Protein AF-A0A1B6KYY6-F1 (afdb_monomer_lite)

pLDDT: mean 71.17, std 21.03, range [30.19, 96.62]

Organism: NCBI:txid36148

Foldseek 3Di:
DDDCDDVVVVVVVVVVVVVVVVVVVVVVLLVLQCVQPFACVCNDPDDPHDDDDSVLSVQLSVLQVVQVVVCVVVVHDDDPVRSLCSNCVPPDPVVSVRRVVRVVVVCPVVDPPPDDPPDDDDDDDDDDDDDDDDPPDDPPVVVVVVD

Radius of gyration: 27.26 Å; chains: 1; bounding box: 55×82×69 Å

Sequence (147 aa):
AGGSRK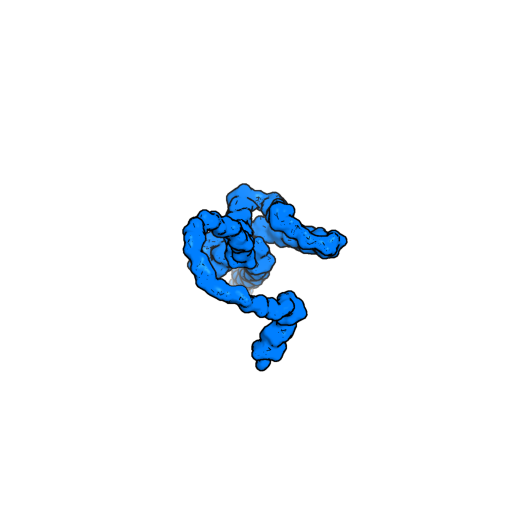PETRRWKANSRERTRMHCLNAALDRLRLLMPVDPCLYQSGSMHQKLSKIETLRMAINYISALQRSLSYNTALDLMTFWKLLTRGLSQHTAQLVAASLRLYAFNKWPPISTPTTVLPLTPQESVVDPPDRRQTWVSRWRQSL

Structure (mmCIF, N/CA/C/O backbone):
data_AF-A0A1B6KYY6-F1
#
_entry.id   AF-A0A1B6KYY6-F1
#
loop_
_atom_site.group_PDB
_atom_site.id
_atom_site.type_symbol
_atom_site.label_atom_id
_atom_site.label_alt_id
_atom_site.label_comp_id
_atom_site.label_asym_id
_atom_site.label_entity_id
_atom_site.label_seq_id
_atom_site.pdbx_PDB_ins_code
_atom_site.Cartn_x
_atom_site.Cartn_y
_atom_site.Cartn_z
_atom_site.occupancy
_atom_site.B_iso_or_equiv
_atom_site.auth_seq_id
_atom_site.auth_comp_id
_atom_site.auth_asym_id
_atom_site.auth_atom_id
_atom_site.pdbx_PDB_model_num
ATOM 1 N N . ALA A 1 1 ? 25.239 -33.658 -43.627 1.00 40.66 1 ALA A N 1
ATOM 2 C CA . ALA A 1 1 ? 25.982 -32.608 -42.896 1.00 40.66 1 ALA A CA 1
ATOM 3 C C . ALA A 1 1 ? 25.245 -32.297 -41.595 1.00 40.66 1 ALA A C 1
ATOM 5 O O . ALA A 1 1 ? 24.056 -32.003 -41.640 1.00 40.66 1 ALA A O 1
ATOM 6 N N . GLY A 1 2 ? 25.911 -32.484 -40.453 1.00 45.84 2 GLY A N 1
ATOM 7 C CA . GLY A 1 2 ? 25.307 -32.526 -39.118 1.00 45.84 2 GLY A CA 1
ATOM 8 C C . GLY A 1 2 ? 24.666 -31.213 -38.664 1.00 45.84 2 GLY A C 1
ATOM 9 O O . GLY A 1 2 ? 25.236 -30.130 -38.800 1.00 45.84 2 GLY A O 1
ATOM 10 N N . GLY A 1 3 ? 23.465 -31.334 -38.099 1.00 57.28 3 GLY A N 1
ATOM 11 C CA . GLY A 1 3 ? 22.752 -30.256 -37.429 1.00 57.28 3 GLY A CA 1
ATOM 12 C C . GLY A 1 3 ? 23.407 -29.917 -36.094 1.00 57.28 3 GLY A C 1
ATOM 13 O O . GLY A 1 3 ? 23.485 -30.744 -35.194 1.00 57.28 3 GLY A O 1
ATOM 14 N N . SER A 1 4 ? 23.881 -28.685 -35.948 1.00 59.06 4 SER A N 1
ATOM 15 C CA . SER A 1 4 ? 24.369 -28.141 -34.675 1.00 59.06 4 SER A CA 1
ATOM 16 C C . SER A 1 4 ? 24.182 -26.625 -34.667 1.00 59.06 4 SER A C 1
ATOM 18 O O . SER A 1 4 ? 25.123 -25.840 -34.688 1.00 59.06 4 SER A O 1
ATOM 20 N N . ARG A 1 5 ? 22.919 -26.186 -34.702 1.00 56.81 5 ARG A N 1
ATOM 21 C CA . ARG A 1 5 ? 22.523 -24.791 -34.473 1.00 56.81 5 ARG A CA 1
ATOM 22 C C . ARG A 1 5 ? 21.200 -24.768 -33.702 1.00 56.81 5 ARG A C 1
ATOM 24 O O . ARG A 1 5 ? 20.208 -25.247 -34.223 1.00 56.81 5 ARG A O 1
ATOM 31 N N . LYS A 1 6 ? 21.037 -24.217 -32.499 1.00 58.69 6 LYS A N 1
ATOM 32 C CA . LYS A 1 6 ? 21.932 -23.672 -31.466 1.00 58.69 6 LYS A CA 1
ATOM 33 C C . LYS A 1 6 ? 21.105 -23.732 -30.162 1.00 58.69 6 LYS A C 1
ATOM 35 O O . LYS A 1 6 ? 20.198 -22.904 -30.027 1.00 58.69 6 LYS A O 1
ATOM 40 N N . PRO A 1 7 ? 21.336 -24.663 -29.217 1.00 61.03 7 PRO A N 1
ATOM 41 C CA . PRO A 1 7 ? 20.647 -24.690 -27.912 1.00 61.03 7 PRO A CA 1
ATOM 42 C C . PRO A 1 7 ? 20.644 -23.320 -27.208 1.00 61.03 7 PRO A C 1
ATOM 44 O O . PRO A 1 7 ? 19.681 -22.927 -26.549 1.00 61.03 7 PRO A O 1
ATOM 47 N N . GLU A 1 8 ? 21.693 -22.544 -27.457 1.00 67.06 8 GLU A N 1
ATOM 48 C CA . GLU A 1 8 ? 21.910 -21.170 -27.017 1.00 67.06 8 GLU A CA 1
ATOM 49 C C . GLU A 1 8 ? 20.833 -20.170 -27.475 1.00 67.06 8 GLU A C 1
ATOM 51 O O . GLU A 1 8 ? 20.404 -19.327 -26.692 1.00 67.06 8 GLU A O 1
ATOM 56 N N . THR A 1 9 ? 20.283 -20.313 -28.688 1.00 75.81 9 THR A N 1
ATOM 57 C CA . THR A 1 9 ? 19.202 -19.429 -29.178 1.00 75.81 9 THR A CA 1
ATOM 58 C C . THR A 1 9 ? 17.870 -19.676 -28.468 1.00 75.81 9 THR A C 1
ATOM 60 O O . THR A 1 9 ? 17.110 -18.738 -28.223 1.00 75.81 9 THR A O 1
ATOM 63 N N . ARG A 1 10 ? 17.587 -20.930 -28.086 1.00 86.19 10 ARG A N 1
ATOM 64 C CA . ARG A 1 10 ? 16.403 -21.280 -27.283 1.00 86.19 10 ARG A CA 1
ATOM 65 C C . ARG A 1 10 ? 16.545 -20.770 -25.850 1.00 86.19 10 ARG A C 1
ATOM 67 O O . ARG A 1 10 ? 15.593 -20.186 -25.332 1.00 86.19 10 ARG A O 1
ATOM 74 N N . ARG A 1 11 ? 17.735 -20.923 -25.252 1.00 88.44 11 ARG A N 1
ATOM 75 C CA . ARG A 1 11 ? 18.073 -20.379 -23.924 1.00 88.44 11 ARG A CA 1
ATOM 76 C C . ARG A 1 11 ? 17.959 -18.853 -23.891 1.00 88.44 11 ARG A C 1
ATOM 78 O O . ARG A 1 11 ? 17.295 -18.318 -23.012 1.00 88.44 11 ARG A O 1
ATOM 85 N N . TRP A 1 12 ? 18.500 -18.149 -24.886 1.00 92.81 12 TRP A N 1
ATOM 86 C CA . TRP A 1 12 ? 18.405 -16.687 -24.971 1.00 92.81 12 TRP A CA 1
ATOM 87 C C . TRP A 1 12 ? 16.953 -16.192 -25.064 1.00 92.81 12 TRP A C 1
ATOM 89 O O . TRP A 1 12 ? 16.551 -15.315 -24.296 1.00 92.81 12 TRP A O 1
ATOM 99 N N . LYS A 1 13 ? 16.128 -16.802 -25.932 1.00 91.81 13 LYS A N 1
ATOM 100 C CA . LYS A 1 13 ? 14.693 -16.476 -26.029 1.00 91.81 13 LYS A CA 1
ATOM 101 C C . LYS A 1 13 ? 13.955 -16.749 -24.713 1.00 91.81 13 LYS A C 1
ATOM 103 O O . LYS A 1 13 ? 13.102 -15.956 -24.324 1.00 91.81 13 LYS A O 1
ATOM 108 N N . ALA A 1 14 ? 14.279 -17.843 -24.019 1.00 91.88 14 ALA A N 1
ATOM 109 C CA . ALA A 1 14 ? 13.703 -18.153 -22.711 1.00 91.88 14 ALA A CA 1
ATOM 110 C C . ALA A 1 14 ? 14.080 -17.110 -21.648 1.00 91.88 14 ALA A C 1
ATOM 112 O O . ALA A 1 14 ? 13.194 -16.594 -20.973 1.00 91.88 14 ALA A O 1
ATOM 113 N N . ASN A 1 15 ? 15.353 -16.717 -21.576 1.00 95.12 15 ASN A N 1
ATOM 114 C CA . ASN A 1 15 ? 15.824 -15.689 -20.646 1.00 95.12 15 ASN A CA 1
ATOM 115 C C . ASN A 1 15 ? 15.181 -14.326 -20.926 1.00 95.12 15 ASN A C 1
ATOM 117 O O . ASN A 1 15 ? 14.841 -13.599 -19.997 1.00 95.12 15 ASN A O 1
ATOM 121 N N . SER A 1 16 ? 14.987 -13.979 -22.203 1.00 94.38 16 SER A N 1
ATOM 122 C CA . SER A 1 16 ? 14.277 -12.754 -22.577 1.00 94.38 16 SER A CA 1
ATOM 123 C C . SER A 1 16 ? 12.836 -12.760 -22.069 1.00 94.38 16 SER A C 1
ATOM 125 O O . SER A 1 16 ? 12.398 -11.774 -21.485 1.00 94.38 16 SER A O 1
ATOM 127 N N . ARG A 1 17 ? 12.112 -13.873 -22.242 1.00 94.44 17 ARG A N 1
ATOM 128 C CA . ARG A 1 17 ? 10.742 -14.016 -21.729 1.00 94.44 17 ARG A CA 1
ATOM 129 C C . ARG A 1 17 ? 10.686 -13.920 -20.208 1.00 94.44 17 ARG A C 1
ATOM 131 O O . ARG A 1 17 ? 9.807 -13.242 -19.687 1.00 94.44 17 ARG A O 1
ATOM 138 N N . GLU A 1 18 ? 11.628 -14.547 -19.504 1.00 96.00 18 GLU A N 1
ATOM 139 C CA . GLU A 1 18 ? 11.669 -14.477 -18.040 1.00 96.00 18 GLU A CA 1
ATOM 140 C C . GLU A 1 18 ? 11.953 -13.057 -17.546 1.00 96.00 18 GLU A C 1
ATOM 142 O O . GLU A 1 18 ? 11.311 -12.594 -16.605 1.00 96.00 18 GLU A O 1
ATOM 147 N N . ARG A 1 19 ? 12.838 -12.315 -18.228 1.00 96.62 19 ARG A N 1
ATOM 148 C CA . ARG A 1 19 ? 13.038 -10.887 -17.947 1.00 96.62 19 ARG A CA 1
ATOM 149 C C . ARG A 1 19 ? 11.740 -10.105 -18.103 1.00 96.62 19 ARG A C 1
ATOM 151 O O . ARG A 1 19 ? 11.365 -9.388 -17.181 1.00 96.62 19 ARG A O 1
ATOM 158 N N . THR A 1 20 ? 11.020 -10.276 -19.212 1.00 95.56 20 THR A N 1
ATOM 159 C CA . THR A 1 20 ? 9.717 -9.621 -19.412 1.00 95.56 20 THR A CA 1
ATOM 160 C C . THR A 1 20 ? 8.728 -9.986 -18.305 1.00 95.56 20 THR A C 1
ATOM 162 O O . THR A 1 20 ? 8.114 -9.092 -17.726 1.00 95.56 20 THR A O 1
ATOM 165 N N . ARG A 1 21 ? 8.630 -11.270 -17.934 1.00 95.44 21 ARG A N 1
ATOM 166 C CA . ARG A 1 21 ? 7.779 -11.731 -16.826 1.00 95.44 21 ARG A CA 1
ATOM 167 C C . ARG A 1 21 ? 8.130 -11.026 -15.513 1.00 95.44 21 ARG A C 1
ATOM 169 O O . ARG A 1 21 ? 7.243 -10.519 -14.827 1.00 95.44 21 ARG A O 1
ATOM 176 N N . MET A 1 22 ? 9.421 -10.936 -15.196 1.00 96.12 22 MET A N 1
ATOM 177 C CA . MET A 1 22 ? 9.920 -10.246 -14.005 1.00 96.12 22 MET A CA 1
ATOM 178 C C . MET A 1 22 ? 9.657 -8.737 -14.037 1.00 96.12 22 MET A C 1
ATOM 180 O O . MET A 1 22 ? 9.316 -8.162 -13.002 1.00 96.12 22 MET A O 1
ATOM 184 N N . HIS A 1 23 ? 9.772 -8.088 -15.199 1.00 94.75 23 HIS A N 1
ATOM 185 C CA . HIS A 1 23 ? 9.427 -6.674 -15.355 1.00 94.75 23 HIS A CA 1
ATOM 186 C C . HIS A 1 23 ? 7.937 -6.427 -15.104 1.00 94.75 23 HIS A C 1
ATOM 188 O O . HIS A 1 23 ? 7.605 -5.512 -14.353 1.00 94.75 23 HIS A O 1
ATOM 194 N N . CYS A 1 24 ? 7.047 -7.271 -15.635 1.00 94.88 24 CYS A N 1
ATOM 195 C CA . CYS A 1 24 ? 5.610 -7.183 -15.364 1.00 94.88 24 CYS A CA 1
ATOM 196 C C . CYS A 1 24 ? 5.297 -7.346 -13.868 1.00 94.88 24 CYS A C 1
ATOM 198 O O . CYS A 1 24 ? 4.527 -6.563 -13.312 1.00 94.88 24 CYS A O 1
ATOM 200 N N . LEU A 1 25 ? 5.933 -8.313 -13.198 1.00 95.06 25 LEU A N 1
ATOM 201 C CA . LEU A 1 25 ? 5.761 -8.531 -11.759 1.00 95.06 25 LEU A CA 1
ATOM 202 C C . LEU A 1 25 ? 6.226 -7.323 -10.934 1.00 95.06 25 LEU A C 1
ATOM 204 O O . LEU A 1 25 ? 5.521 -6.872 -10.032 1.00 95.06 25 LEU A O 1
ATOM 208 N N . ASN A 1 26 ? 7.408 -6.786 -11.237 1.00 93.88 26 ASN A N 1
ATOM 209 C CA . ASN A 1 26 ? 7.933 -5.622 -10.528 1.00 93.88 26 ASN A CA 1
ATOM 210 C C . ASN A 1 26 ? 7.063 -4.378 -10.775 1.00 93.88 26 ASN A C 1
ATOM 212 O O . ASN A 1 26 ? 6.817 -3.630 -9.834 1.00 93.88 26 ASN A O 1
ATOM 216 N N . ALA A 1 27 ? 6.539 -4.197 -11.992 1.00 90.62 27 ALA A N 1
ATOM 217 C CA . ALA A 1 27 ? 5.610 -3.114 -12.305 1.00 90.62 27 ALA A CA 1
ATOM 218 C C . ALA A 1 27 ? 4.293 -3.236 -11.519 1.00 90.62 27 ALA A C 1
ATOM 220 O O . ALA A 1 27 ? 3.782 -2.238 -11.016 1.00 90.62 27 ALA A O 1
ATOM 221 N N . ALA A 1 28 ? 3.757 -4.449 -11.358 1.00 93.94 28 ALA A N 1
ATOM 222 C CA . ALA A 1 28 ? 2.586 -4.685 -10.513 1.00 93.94 28 ALA A CA 1
ATOM 223 C C . ALA A 1 28 ? 2.869 -4.358 -9.036 1.00 93.94 28 ALA A C 1
ATOM 225 O O . ALA A 1 28 ? 2.042 -3.737 -8.372 1.00 93.94 28 ALA A O 1
ATOM 226 N N . LEU A 1 29 ? 4.055 -4.713 -8.534 1.00 91.81 29 LEU A N 1
ATOM 227 C CA . LEU A 1 29 ? 4.470 -4.367 -7.175 1.00 91.81 29 LEU A CA 1
ATOM 228 C C . LEU A 1 29 ? 4.637 -2.851 -6.988 1.00 91.81 29 LEU A C 1
ATOM 230 O O . LEU A 1 29 ? 4.241 -2.318 -5.958 1.00 91.81 29 LEU A O 1
ATOM 234 N N . ASP A 1 30 ? 5.193 -2.147 -7.975 1.00 89.12 30 ASP A N 1
ATOM 235 C CA . ASP A 1 30 ? 5.280 -0.684 -7.944 1.00 89.12 30 ASP A CA 1
ATOM 236 C C . ASP A 1 30 ? 3.885 -0.041 -7.941 1.00 89.12 30 ASP A C 1
ATOM 238 O O . ASP A 1 30 ? 3.649 0.876 -7.160 1.00 89.12 30 ASP A O 1
ATOM 242 N N . ARG A 1 31 ? 2.924 -0.571 -8.711 1.00 90.12 31 ARG A N 1
ATOM 243 C CA . ARG A 1 31 ? 1.518 -0.133 -8.632 1.00 90.12 31 ARG A CA 1
ATOM 244 C C . ARG A 1 31 ? 0.915 -0.374 -7.249 1.00 90.12 31 ARG A C 1
ATOM 246 O O . ARG A 1 31 ? 0.198 0.486 -6.755 1.00 90.12 31 ARG A O 1
ATOM 253 N N . LEU A 1 32 ? 1.230 -1.500 -6.604 1.00 91.62 32 LEU A N 1
ATOM 254 C CA . LEU A 1 32 ? 0.778 -1.772 -5.238 1.00 91.62 32 LEU A CA 1
ATOM 255 C C . LEU A 1 32 ? 1.328 -0.743 -4.238 1.00 91.62 32 LEU A C 1
ATOM 257 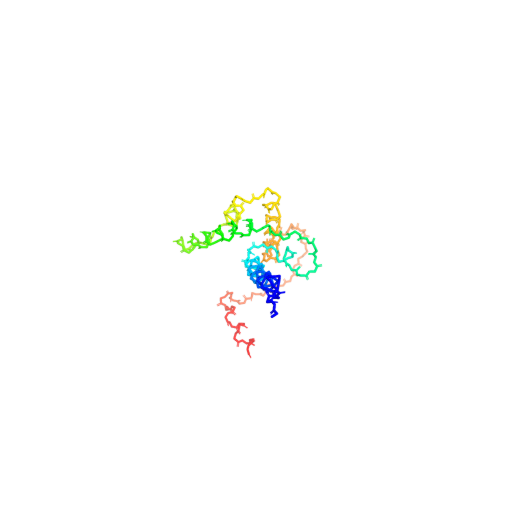O O . LEU A 1 32 ? 0.594 -0.324 -3.349 1.00 91.62 32 LEU A O 1
ATOM 261 N N . ARG A 1 33 ? 2.579 -0.289 -4.399 1.00 8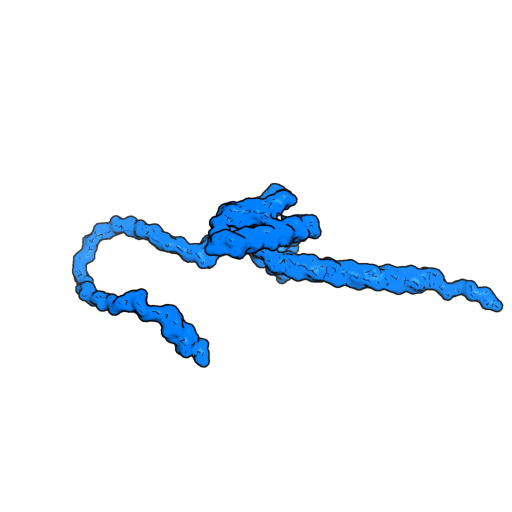9.62 33 ARG A N 1
ATOM 262 C CA . ARG A 1 33 ? 3.165 0.759 -3.541 1.00 89.62 33 ARG A CA 1
ATOM 263 C C . ARG A 1 33 ? 2.399 2.078 -3.613 1.00 89.62 33 ARG A C 1
ATOM 265 O O . ARG A 1 33 ? 2.280 2.744 -2.595 1.00 89.62 33 ARG A O 1
ATOM 272 N N . LEU A 1 34 ? 1.837 2.420 -4.774 1.00 84.81 34 LEU A N 1
ATOM 273 C CA . LEU A 1 34 ? 1.030 3.636 -4.945 1.00 84.81 34 LEU A CA 1
ATOM 274 C C . LEU A 1 34 ? -0.304 3.592 -4.184 1.00 84.81 34 LEU A C 1
ATOM 276 O O . LEU A 1 34 ? -0.874 4.638 -3.904 1.00 84.81 34 LEU A O 1
ATOM 280 N N . LEU A 1 35 ? -0.807 2.398 -3.857 1.00 87.62 35 LEU A N 1
ATOM 281 C CA . LEU A 1 35 ? -2.051 2.219 -3.098 1.00 87.62 35 LEU A CA 1
ATOM 282 C C . LEU A 1 35 ? -1.832 2.249 -1.582 1.00 87.62 35 LEU A C 1
ATOM 284 O O . LEU A 1 35 ? -2.788 2.153 -0.814 1.00 87.62 35 LEU A O 1
ATOM 288 N N . MET A 1 36 ? -0.579 2.307 -1.137 1.00 86.38 36 MET A N 1
ATOM 289 C CA . MET A 1 36 ? -0.262 2.282 0.278 1.00 86.38 36 MET A CA 1
ATOM 290 C C . MET A 1 36 ? -0.537 3.650 0.929 1.00 86.38 36 MET A C 1
ATOM 292 O O . MET A 1 36 ? -0.169 4.674 0.355 1.00 86.38 36 MET A O 1
ATOM 296 N N . PRO A 1 37 ? -1.130 3.694 2.139 1.00 73.44 37 PRO A N 1
ATOM 297 C CA . PRO A 1 37 ? -1.502 4.934 2.832 1.00 73.44 37 PRO A CA 1
ATOM 298 C C . PRO A 1 37 ? -0.293 5.590 3.524 1.00 73.44 37 PRO A C 1
ATOM 300 O O . PRO A 1 37 ? -0.197 5.655 4.747 1.00 73.44 37 PRO A O 1
ATOM 303 N N . VAL A 1 38 ? 0.666 6.028 2.722 1.00 74.06 38 VAL A N 1
ATOM 304 C CA . VAL A 1 38 ? 1.967 6.596 3.101 1.00 74.06 38 VAL A CA 1
ATOM 305 C C . VAL A 1 38 ? 2.254 7.767 2.171 1.00 74.06 38 VAL A C 1
ATOM 307 O O . VAL A 1 38 ? 1.715 7.801 1.066 1.00 74.06 38 VAL A O 1
ATOM 310 N N . ASP A 1 39 ? 3.062 8.735 2.611 1.00 68.69 39 ASP A N 1
ATOM 311 C CA . ASP A 1 39 ? 3.297 9.952 1.820 1.00 68.69 39 ASP A CA 1
ATOM 312 C C . ASP A 1 39 ? 3.759 9.594 0.390 1.00 68.69 39 ASP A C 1
ATOM 314 O O . ASP A 1 39 ? 4.740 8.851 0.232 1.00 68.69 39 ASP A O 1
ATOM 318 N N . PRO A 1 40 ? 3.055 10.093 -0.648 1.00 59.41 40 PRO A N 1
ATOM 319 C CA . PRO A 1 40 ? 3.397 9.862 -2.045 1.00 59.41 40 PRO A CA 1
ATOM 320 C C . PRO A 1 40 ? 4.854 10.190 -2.373 1.00 59.41 40 PRO A C 1
ATOM 322 O O . PRO A 1 40 ? 5.433 9.526 -3.228 1.00 59.41 40 PRO A O 1
ATOM 325 N N . CYS A 1 41 ? 5.485 11.131 -1.660 1.00 58.19 41 CYS A N 1
ATOM 326 C CA . CYS A 1 41 ? 6.888 11.511 -1.841 1.00 58.19 41 CYS A CA 1
ATOM 327 C C . CYS A 1 41 ? 7.872 10.344 -1.645 1.00 58.19 41 CYS A C 1
ATOM 329 O O . CYS A 1 41 ? 8.973 10.390 -2.186 1.00 58.19 41 CYS A O 1
ATOM 331 N N . LEU A 1 42 ? 7.484 9.278 -0.930 1.00 60.56 42 LEU A N 1
ATOM 332 C CA . LEU A 1 42 ? 8.283 8.051 -0.798 1.00 60.56 42 LEU A CA 1
ATOM 333 C C . LEU A 1 42 ? 8.282 7.177 -2.071 1.00 60.56 42 LEU A C 1
ATOM 335 O O . LEU A 1 42 ? 9.110 6.276 -2.208 1.00 60.56 42 LEU A O 1
ATOM 339 N N . TYR A 1 43 ? 7.354 7.405 -3.007 1.00 58.72 43 TYR A N 1
ATOM 340 C CA . TYR A 1 43 ? 7.184 6.573 -4.209 1.00 58.72 43 TYR A CA 1
ATOM 341 C C . TYR A 1 43 ? 7.070 7.376 -5.510 1.00 58.72 43 TYR A C 1
ATOM 343 O O . TYR A 1 43 ? 7.095 6.777 -6.589 1.00 58.72 43 TYR A O 1
ATOM 351 N N . GLN A 1 44 ? 6.940 8.705 -5.436 1.00 54.22 44 GLN A N 1
ATOM 352 C CA . GLN A 1 44 ? 6.772 9.563 -6.602 1.00 54.22 44 GLN A CA 1
ATOM 353 C C . GLN A 1 44 ? 8.096 9.731 -7.359 1.00 54.22 44 GLN A C 1
ATOM 355 O O . GLN A 1 44 ? 9.162 9.974 -6.794 1.00 54.22 44 GLN A O 1
ATOM 360 N N . SER A 1 45 ? 8.003 9.554 -8.675 1.00 52.59 45 SER A N 1
ATOM 361 C CA . SER A 1 45 ? 9.115 9.477 -9.618 1.00 52.59 45 SER A CA 1
ATOM 362 C C . SER A 1 45 ? 9.920 10.778 -9.671 1.00 52.59 45 SER A C 1
ATOM 364 O O . SER A 1 45 ? 9.473 11.757 -10.260 1.00 52.59 45 SER A O 1
ATOM 366 N N . GLY A 1 46 ? 11.123 10.766 -9.097 1.00 49.62 46 GLY A N 1
ATOM 367 C CA . GLY A 1 46 ? 12.112 11.836 -9.262 1.00 49.62 46 GLY A CA 1
ATOM 368 C C . GLY A 1 46 ? 13.174 11.870 -8.167 1.00 49.62 46 GLY A C 1
ATOM 369 O O . GLY A 1 46 ? 14.326 12.178 -8.450 1.00 49.62 46 GLY A O 1
ATOM 370 N N . SER A 1 47 ? 12.823 11.481 -6.938 1.00 47.38 47 SER A N 1
ATOM 371 C CA . SER A 1 47 ? 13.786 11.389 -5.839 1.00 47.38 47 SER A CA 1
ATOM 372 C C . SER A 1 47 ? 14.164 9.935 -5.586 1.00 47.38 47 SER A C 1
ATOM 374 O O . SER A 1 47 ? 13.309 9.063 -5.425 1.00 47.38 47 SER A O 1
ATOM 376 N N . MET A 1 48 ? 15.462 9.655 -5.558 1.00 47.06 48 MET A N 1
ATOM 377 C CA . MET A 1 48 ? 16.039 8.349 -5.248 1.00 47.06 48 MET A CA 1
ATOM 378 C C . MET A 1 48 ? 15.912 8.039 -3.741 1.00 47.06 48 MET A C 1
ATOM 380 O O . MET A 1 48 ? 16.897 7.725 -3.086 1.00 47.06 48 MET A O 1
ATOM 384 N N . HIS A 1 49 ? 14.725 8.165 -3.147 1.00 51.66 49 HIS A N 1
ATOM 385 C CA . HIS A 1 49 ? 14.544 8.010 -1.704 1.00 51.66 49 HIS A CA 1
ATOM 386 C C . HIS A 1 49 ? 13.590 6.855 -1.376 1.00 51.66 49 HIS A C 1
ATOM 388 O O . HIS A 1 49 ? 12.376 6.992 -1.368 1.00 51.66 49 HIS A O 1
ATOM 394 N N . GLN A 1 50 ? 14.205 5.699 -1.098 1.00 64.94 50 GLN A N 1
ATOM 395 C CA . GLN A 1 50 ? 13.697 4.611 -0.248 1.00 64.94 50 GLN A CA 1
ATOM 396 C C . GLN A 1 50 ? 12.287 4.079 -0.583 1.00 64.94 50 GLN A C 1
ATOM 398 O O . GLN A 1 50 ? 11.349 4.182 0.205 1.00 64.94 50 GLN A O 1
ATOM 403 N N . LYS A 1 51 ? 12.163 3.383 -1.722 1.00 77.12 51 LYS A N 1
ATOM 404 C CA . LYS A 1 51 ? 11.022 2.482 -1.956 1.00 77.12 51 LYS A CA 1
ATOM 405 C C . LYS A 1 51 ? 10.977 1.415 -0.858 1.00 77.12 51 LYS A C 1
ATOM 407 O O . LYS A 1 51 ? 11.997 0.781 -0.589 1.00 77.12 51 LYS A O 1
ATOM 412 N N . LEU A 1 52 ? 9.786 1.113 -0.336 1.00 84.00 52 LEU A N 1
ATOM 413 C CA . LEU A 1 52 ? 9.589 -0.068 0.512 1.00 84.00 52 LEU A CA 1
ATOM 414 C C . LEU A 1 52 ? 10.129 -1.323 -0.165 1.00 84.00 52 LEU A C 1
ATOM 416 O O . LEU A 1 52 ? 9.869 -1.576 -1.354 1.00 84.00 52 LEU A O 1
ATOM 420 N N . SER A 1 53 ? 10.808 -2.160 0.616 1.00 89.75 53 SER A N 1
ATOM 421 C CA . SER A 1 53 ? 11.239 -3.469 0.140 1.00 89.75 53 SER A CA 1
ATOM 422 C C . SER A 1 53 ? 10.036 -4.314 -0.310 1.00 89.75 53 SER A C 1
ATOM 424 O O . SER A 1 53 ? 8.875 -4.037 0.021 1.00 89.75 53 SER A O 1
ATOM 426 N N . LYS A 1 54 ? 10.289 -5.366 -1.104 1.00 90.94 54 LYS A N 1
ATOM 427 C CA . LYS A 1 54 ? 9.214 -6.251 -1.592 1.00 90.94 54 LYS A CA 1
ATOM 428 C C . LYS A 1 54 ? 8.414 -6.852 -0.431 1.00 90.94 54 LYS A C 1
ATOM 430 O O . LYS A 1 54 ? 7.190 -6.859 -0.476 1.00 90.94 54 LYS A O 1
ATOM 435 N N . ILE A 1 55 ? 9.108 -7.302 0.615 1.00 93.00 55 ILE A N 1
ATOM 436 C CA . ILE A 1 55 ? 8.485 -7.910 1.793 1.00 93.00 55 ILE A CA 1
ATOM 437 C C . ILE A 1 55 ? 7.677 -6.896 2.604 1.00 93.00 55 ILE A C 1
ATOM 439 O O . ILE A 1 55 ? 6.565 -7.206 3.019 1.00 93.00 55 ILE A O 1
ATOM 443 N N . GLU A 1 56 ? 8.186 -5.678 2.788 1.00 91.44 56 GLU A N 1
ATOM 444 C CA . GLU A 1 56 ? 7.463 -4.632 3.517 1.00 91.44 56 GLU A CA 1
ATOM 445 C C . GLU A 1 56 ? 6.210 -4.189 2.766 1.00 91.44 56 GLU A C 1
ATOM 447 O O . GLU A 1 56 ? 5.161 -4.032 3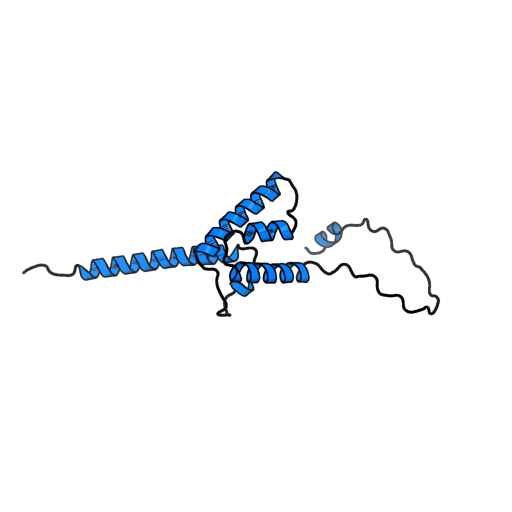.381 1.00 91.44 56 GLU A O 1
ATOM 452 N N . THR A 1 57 ? 6.287 -4.080 1.436 1.00 92.44 57 THR A N 1
ATOM 453 C CA . THR A 1 57 ? 5.131 -3.746 0.590 1.00 92.44 57 THR A CA 1
ATOM 454 C C . THR A 1 57 ? 4.024 -4.793 0.748 1.00 92.44 57 THR A C 1
ATOM 456 O O . THR A 1 57 ? 2.867 -4.447 0.969 1.00 92.44 57 THR A O 1
ATOM 459 N N . LEU A 1 58 ? 4.375 -6.084 0.690 1.00 95.69 58 LEU A N 1
ATOM 460 C CA . LEU A 1 58 ? 3.406 -7.173 0.846 1.00 95.69 58 LEU A CA 1
ATOM 461 C C . LEU A 1 58 ? 2.829 -7.240 2.267 1.00 95.69 58 LEU A C 1
ATOM 463 O O . LEU A 1 58 ? 1.617 -7.373 2.428 1.00 95.69 58 LEU A O 1
ATOM 467 N N . ARG A 1 59 ? 3.673 -7.107 3.299 1.00 94.81 59 ARG A N 1
ATOM 468 C CA . ARG A 1 59 ? 3.224 -7.084 4.701 1.00 94.81 59 ARG A CA 1
ATOM 469 C C . ARG A 1 59 ? 2.258 -5.933 4.956 1.00 94.81 59 ARG A C 1
ATOM 471 O O . ARG A 1 59 ? 1.195 -6.142 5.535 1.00 94.81 59 ARG A O 1
ATOM 478 N N . MET A 1 60 ? 2.603 -4.738 4.487 1.00 92.38 60 MET A N 1
ATOM 479 C CA . MET A 1 60 ? 1.769 -3.561 4.685 1.00 92.38 60 MET A CA 1
ATOM 480 C C . MET A 1 60 ? 0.448 -3.660 3.919 1.00 92.38 60 MET A C 1
ATOM 482 O O . MET A 1 60 ? -0.581 -3.283 4.468 1.00 92.38 60 MET A O 1
ATOM 486 N N . ALA A 1 61 ? 0.433 -4.242 2.715 1.00 94.81 61 ALA A N 1
ATOM 487 C CA . ALA A 1 61 ? -0.806 -4.485 1.977 1.00 94.81 61 ALA A CA 1
ATOM 488 C C . ALA A 1 61 ? -1.771 -5.406 2.746 1.00 94.81 61 ALA A C 1
ATOM 490 O O . ALA A 1 61 ? -2.953 -5.091 2.875 1.00 94.81 61 ALA A O 1
ATOM 491 N N . ILE A 1 62 ? -1.264 -6.502 3.323 1.00 96.12 62 ILE A N 1
ATOM 492 C CA . ILE A 1 62 ? -2.062 -7.415 4.161 1.00 96.12 62 ILE A CA 1
ATOM 493 C C . ILE A 1 62 ? -2.612 -6.680 5.390 1.00 96.12 62 ILE A C 1
ATOM 495 O O . ILE A 1 62 ? -3.798 -6.792 5.719 1.00 96.12 62 ILE A O 1
ATOM 499 N N . ASN A 1 63 ? -1.759 -5.903 6.058 1.00 94.81 63 ASN A N 1
ATOM 500 C CA . ASN A 1 63 ? -2.154 -5.107 7.215 1.00 94.81 63 ASN A CA 1
ATOM 501 C C . ASN A 1 63 ? -3.221 -4.064 6.852 1.00 94.81 63 ASN A C 1
ATOM 503 O O . ASN A 1 63 ? -4.172 -3.875 7.609 1.00 94.81 63 ASN A O 1
ATOM 507 N N . TYR A 1 64 ? -3.091 -3.414 5.693 1.00 93.62 64 TYR A N 1
ATOM 508 C CA . TYR A 1 64 ? -4.028 -2.395 5.239 1.00 93.62 64 TYR A CA 1
ATOM 509 C C . TYR A 1 64 ? -5.401 -2.991 4.931 1.00 93.62 64 TYR A C 1
ATOM 511 O O . TYR A 1 64 ? -6.399 -2.497 5.450 1.00 93.62 64 TYR A O 1
ATOM 519 N N . ILE A 1 65 ? -5.456 -4.108 4.196 1.00 94.25 65 ILE A N 1
ATOM 520 C CA . ILE A 1 65 ? -6.708 -4.843 3.958 1.00 94.25 65 ILE A CA 1
ATOM 521 C C . ILE A 1 65 ? -7.368 -5.213 5.292 1.00 94.25 65 ILE A C 1
ATOM 523 O O . ILE A 1 65 ? -8.555 -4.960 5.482 1.00 94.25 65 ILE A O 1
ATOM 527 N N . SER A 1 66 ? -6.591 -5.728 6.250 1.00 93.25 66 SER A N 1
ATOM 528 C CA . SER A 1 66 ? -7.101 -6.097 7.578 1.00 93.25 66 SER A CA 1
ATOM 529 C C . SER A 1 66 ? -7.656 -4.893 8.352 1.00 93.25 66 SER A C 1
ATOM 531 O O . SER A 1 66 ? -8.666 -5.002 9.047 1.00 93.25 66 SER A O 1
ATOM 533 N N . ALA A 1 67 ? -7.006 -3.731 8.249 1.00 90.44 67 ALA A N 1
ATOM 534 C CA . ALA A 1 67 ? -7.469 -2.500 8.882 1.00 90.44 67 ALA A CA 1
ATOM 535 C C . ALA A 1 67 ? -8.779 -1.998 8.253 1.00 90.44 67 ALA A C 1
ATOM 537 O O . ALA A 1 67 ? -9.709 -1.650 8.981 1.00 90.44 67 ALA A O 1
ATOM 538 N N . LEU A 1 68 ? -8.886 -2.031 6.921 1.00 90.06 68 LEU A N 1
ATOM 539 C CA . LEU A 1 68 ? -10.115 -1.679 6.206 1.00 90.06 68 LEU A CA 1
ATOM 540 C C . LEU A 1 68 ? -11.269 -2.618 6.577 1.00 90.06 68 LEU A C 1
ATOM 542 O O . LEU A 1 68 ? -12.354 -2.149 6.908 1.00 90.06 68 LEU A O 1
ATOM 546 N N . GLN A 1 69 ? -11.024 -3.931 6.612 1.00 93.44 69 GLN A N 1
ATOM 547 C CA . GLN A 1 69 ? -12.018 -4.925 7.034 1.00 93.44 69 GLN A CA 1
ATOM 548 C C . GLN A 1 69 ? -12.551 -4.644 8.445 1.00 93.44 69 GLN A C 1
ATOM 550 O O . GLN A 1 69 ? -13.757 -4.730 8.677 1.00 93.44 69 GLN A O 1
ATOM 555 N N . ARG A 1 70 ? -11.677 -4.260 9.384 1.00 89.06 70 ARG A N 1
ATOM 556 C CA . ARG A 1 70 ? -12.086 -3.876 10.745 1.00 89.06 70 ARG A CA 1
ATOM 557 C C . ARG A 1 70 ? -12.937 -2.613 10.750 1.00 89.06 70 ARG A C 1
ATOM 559 O O . ARG A 1 70 ? -13.981 -2.612 11.389 1.00 89.06 70 ARG A O 1
ATOM 566 N N . SER A 1 71 ? -12.532 -1.571 10.023 1.00 88.00 71 SER A N 1
ATOM 567 C CA . SER A 1 71 ? -13.305 -0.324 9.959 1.00 88.00 71 SER A CA 1
ATOM 568 C C . SER A 1 71 ? -14.714 -0.551 9.402 1.00 88.00 71 SER A C 1
ATOM 570 O O . SER A 1 71 ? -15.678 -0.020 9.948 1.00 88.00 71 SER A O 1
ATOM 572 N N . LEU A 1 72 ? -14.844 -1.408 8.382 1.00 89.94 72 LEU A N 1
ATOM 573 C CA . LEU A 1 72 ? -16.142 -1.794 7.827 1.00 89.94 72 LEU A CA 1
ATOM 574 C C . LEU A 1 72 ? -16.973 -2.627 8.815 1.00 89.94 72 LEU A C 1
ATOM 576 O O . LEU A 1 72 ? -18.171 -2.405 8.941 1.00 89.94 72 LEU A O 1
ATOM 580 N N . SER A 1 73 ? -16.344 -3.554 9.544 1.00 91.00 73 SER A N 1
ATOM 581 C CA . SER A 1 73 ? -17.048 -4.451 10.477 1.00 91.00 73 SER A CA 1
ATOM 582 C C . SER A 1 73 ? -17.620 -3.719 11.691 1.00 91.00 73 SER A C 1
ATOM 584 O O . SER A 1 73 ? -18.718 -4.033 12.138 1.00 91.00 73 SER A O 1
ATOM 586 N N . TYR A 1 74 ? -16.890 -2.739 12.229 1.00 85.31 74 TYR A N 1
ATOM 587 C CA . TYR A 1 74 ? -17.324 -1.977 13.402 1.00 85.31 74 TYR A CA 1
ATOM 588 C C . TYR A 1 74 ? -18.122 -0.714 13.047 1.00 85.31 74 TYR A C 1
ATOM 590 O O . TYR A 1 74 ? -18.441 0.052 13.952 1.00 85.31 74 TYR A O 1
ATOM 598 N N . ASN A 1 75 ? -18.395 -0.469 11.754 1.00 82.38 75 ASN A N 1
ATOM 599 C CA . ASN A 1 75 ? -19.019 0.748 11.211 1.00 82.38 75 ASN A CA 1
ATOM 600 C C . ASN A 1 75 ? -18.483 2.050 11.841 1.00 82.38 75 ASN A C 1
ATOM 602 O O . ASN A 1 75 ? -19.210 3.016 12.068 1.00 82.38 75 ASN A O 1
ATOM 606 N N . THR A 1 76 ? -17.198 2.047 12.189 1.00 79.75 76 THR A N 1
ATOM 607 C CA . THR A 1 76 ? -16.525 3.126 12.908 1.00 79.75 76 THR A CA 1
ATOM 608 C C . THR A 1 76 ? -15.176 3.380 12.257 1.00 79.75 76 THR A C 1
ATOM 610 O O . THR A 1 76 ? -14.460 2.460 11.838 1.00 79.75 76 THR A O 1
ATOM 613 N N . ALA A 1 77 ? -14.833 4.661 12.133 1.00 77.75 77 ALA A N 1
ATOM 614 C CA . ALA A 1 77 ? -13.508 5.055 11.692 1.00 77.75 77 ALA A CA 1
ATOM 615 C C . ALA A 1 77 ?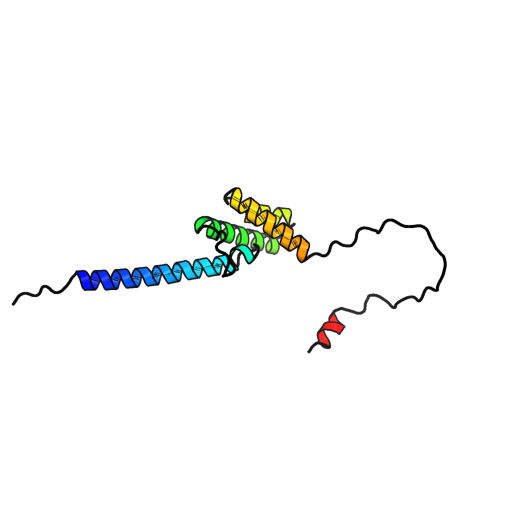 -12.489 4.624 12.755 1.00 77.75 77 ALA A C 1
ATOM 617 O O . ALA A 1 77 ? -12.664 4.901 13.942 1.00 77.75 77 ALA A O 1
ATOM 618 N N . LEU A 1 78 ? -11.427 3.933 12.334 1.00 82.69 78 LEU A N 1
ATOM 619 C CA . LEU A 1 78 ? -10.323 3.613 13.233 1.00 82.69 78 LEU A CA 1
ATOM 620 C C . LEU A 1 78 ? -9.626 4.910 13.649 1.00 82.69 78 LEU A C 1
ATOM 622 O O . LEU A 1 78 ? -9.286 5.728 12.794 1.00 82.69 78 LEU A O 1
ATOM 626 N N . ASP A 1 79 ? -9.357 5.057 14.946 1.00 85.38 79 ASP A N 1
ATOM 627 C CA . ASP A 1 79 ? -8.464 6.107 15.431 1.00 85.38 79 ASP A CA 1
ATOM 628 C C . ASP A 1 79 ? -7.117 6.042 14.689 1.00 85.38 79 ASP A C 1
ATOM 630 O O . ASP A 1 79 ? -6.579 4.955 14.442 1.00 85.38 79 ASP A O 1
ATOM 634 N N . LEU A 1 80 ? -6.560 7.209 14.355 1.00 81.62 80 LEU A N 1
ATOM 635 C CA . LEU A 1 80 ? -5.329 7.331 13.578 1.00 81.62 80 LEU A CA 1
ATOM 636 C C . LEU A 1 80 ? -4.185 6.556 14.240 1.00 81.62 80 LEU A C 1
ATOM 638 O O . LEU A 1 80 ? -3.399 5.909 13.542 1.00 81.62 80 LEU A O 1
ATOM 642 N N . MET A 1 81 ? -4.120 6.570 15.581 1.00 83.94 81 MET A N 1
ATOM 643 C CA . MET A 1 81 ? -3.083 5.871 16.336 1.00 83.94 81 MET A CA 1
ATOM 644 C C . MET A 1 81 ? -3.197 4.346 16.169 1.00 83.94 81 MET A C 1
ATOM 646 O O . MET A 1 81 ? -2.211 3.629 15.992 1.00 83.94 81 MET A O 1
ATOM 650 N N . THR A 1 82 ? -4.427 3.839 16.202 1.00 87.00 82 THR A N 1
ATOM 651 C CA . THR A 1 82 ? -4.737 2.423 15.979 1.00 87.00 82 THR A CA 1
ATOM 652 C C . THR A 1 82 ? -4.456 2.015 14.535 1.00 87.00 82 THR A C 1
ATOM 654 O O . THR A 1 82 ? -3.843 0.975 14.294 1.00 87.00 82 THR A O 1
ATOM 657 N N . PHE A 1 83 ? -4.852 2.843 13.569 1.00 86.44 83 PHE A N 1
ATOM 658 C CA . PHE A 1 83 ? -4.647 2.576 12.151 1.00 86.44 83 PHE A CA 1
ATOM 659 C C . PHE A 1 83 ? -3.159 2.442 11.796 1.00 86.44 83 PHE A C 1
ATOM 661 O O . PHE A 1 83 ? -2.776 1.455 11.165 1.00 86.44 83 PHE A O 1
ATOM 668 N N . TRP A 1 84 ? -2.288 3.347 12.266 1.00 86.31 84 TRP A N 1
ATOM 669 C CA . TRP A 1 84 ? -0.855 3.224 11.963 1.00 86.31 84 TRP A CA 1
ATOM 670 C C . TRP A 1 84 ? -0.211 2.015 12.639 1.00 86.31 84 TRP A C 1
ATOM 672 O O . TRP A 1 84 ? 0.607 1.353 12.006 1.00 86.31 84 TRP A O 1
ATOM 682 N N . LYS A 1 85 ? -0.590 1.682 13.884 1.00 88.56 85 LYS A N 1
ATOM 683 C CA . LYS A 1 85 ? -0.061 0.495 14.582 1.00 88.56 85 LYS A CA 1
ATOM 684 C C . LYS A 1 85 ? -0.369 -0.780 13.811 1.00 88.56 85 LYS A C 1
ATOM 686 O O . LYS A 1 85 ? 0.446 -1.700 13.777 1.00 88.56 85 LYS A O 1
ATOM 691 N N . LEU A 1 86 ? -1.548 -0.835 13.192 1.00 90.38 86 LEU A N 1
ATOM 692 C CA . LEU A 1 86 ? -1.931 -1.948 12.335 1.00 90.38 86 LEU A CA 1
ATOM 693 C C . LEU A 1 86 ? -1.115 -1.960 11.048 1.00 90.38 86 LEU A C 1
ATOM 695 O O . LEU A 1 86 ? -0.562 -3.004 10.714 1.00 90.38 86 LEU A O 1
ATOM 699 N N . LEU A 1 87 ? -0.980 -0.818 10.370 1.00 89.56 87 LEU A N 1
ATOM 700 C CA . LEU A 1 87 ? -0.202 -0.707 9.133 1.00 89.56 87 LEU A CA 1
ATOM 701 C C . LEU A 1 87 ? 1.265 -1.108 9.309 1.00 89.56 87 LEU A C 1
ATOM 703 O O . LEU A 1 87 ? 1.783 -1.893 8.512 1.00 89.56 87 LEU A O 1
ATOM 707 N N . THR A 1 88 ? 1.931 -0.610 10.353 1.00 91.06 88 THR A N 1
ATOM 708 C CA . THR A 1 88 ? 3.374 -0.808 10.564 1.00 91.06 88 THR A CA 1
ATOM 709 C C . THR A 1 88 ? 3.729 -2.131 11.239 1.00 91.06 88 THR A C 1
ATOM 711 O O . THR A 1 88 ? 4.910 -2.430 11.438 1.00 91.06 88 THR A O 1
ATOM 714 N N . ARG A 1 89 ? 2.736 -2.970 11.560 1.00 92.12 89 ARG A N 1
ATOM 715 C CA . ARG A 1 89 ? 2.954 -4.256 12.226 1.00 92.12 89 ARG A CA 1
ATOM 716 C C . ARG A 1 89 ? 3.871 -5.163 11.399 1.00 92.12 89 ARG A C 1
ATOM 718 O O . ARG A 1 89 ? 3.511 -5.600 10.307 1.00 92.12 89 ARG A O 1
ATOM 725 N N . GLY A 1 90 ? 5.039 -5.495 11.950 1.00 90.50 90 GLY A N 1
ATOM 726 C CA . GLY A 1 90 ? 6.013 -6.384 11.306 1.00 90.50 90 GLY A CA 1
ATOM 727 C C . GLY A 1 90 ? 6.829 -5.738 10.179 1.00 90.50 90 GLY A C 1
ATOM 728 O O . GLY A 1 90 ? 7.473 -6.461 9.412 1.00 90.50 90 GLY A O 1
ATOM 729 N N . LEU A 1 91 ? 6.809 -4.407 10.056 1.00 90.12 91 LEU A N 1
ATOM 730 C CA . LEU A 1 91 ? 7.770 -3.662 9.238 1.00 90.12 91 LEU A CA 1
ATOM 731 C C . LEU A 1 91 ? 9.076 -3.438 10.017 1.00 90.12 91 LEU A C 1
ATOM 733 O O . LEU A 1 91 ? 9.120 -3.632 11.233 1.00 90.12 91 LEU A O 1
ATOM 737 N N . SER A 1 92 ? 10.149 -3.047 9.324 1.00 89.31 92 SER A N 1
ATOM 738 C CA . SER A 1 92 ? 11.386 -2.657 10.007 1.00 89.31 92 SER A CA 1
ATOM 739 C C . SER A 1 92 ? 11.168 -1.395 10.850 1.00 89.31 92 SER A C 1
ATOM 741 O O . SER A 1 92 ? 10.290 -0.581 10.557 1.00 89.31 92 SER A O 1
ATOM 743 N N . GLN A 1 93 ? 11.980 -1.211 11.895 1.00 86.69 93 GLN A N 1
ATOM 744 C CA . GLN A 1 93 ? 11.892 -0.038 12.771 1.00 86.69 93 GLN A CA 1
ATOM 745 C C . GLN A 1 93 ? 12.039 1.273 11.986 1.00 86.69 93 GLN A C 1
ATOM 747 O O . GLN A 1 93 ? 11.250 2.196 12.183 1.00 86.69 93 GLN A O 1
ATOM 752 N N . HIS A 1 94 ? 12.996 1.329 11.056 1.00 83.56 94 HIS A N 1
ATOM 753 C CA . HIS A 1 94 ? 13.201 2.486 10.188 1.00 83.56 94 HIS A CA 1
ATOM 754 C C . HIS A 1 94 ? 11.964 2.752 9.321 1.00 83.56 94 HIS A C 1
ATOM 756 O O . HIS A 1 94 ? 11.496 3.888 9.226 1.00 83.56 94 HIS A O 1
ATOM 762 N N . THR A 1 95 ? 11.402 1.721 8.695 1.00 84.75 95 THR A N 1
ATOM 763 C CA . THR A 1 95 ? 10.201 1.873 7.872 1.00 84.75 95 THR A CA 1
ATOM 764 C C . THR A 1 95 ? 9.017 2.343 8.706 1.00 84.75 95 THR A C 1
ATOM 766 O O . THR A 1 95 ? 8.316 3.269 8.308 1.00 84.75 95 THR A O 1
ATOM 769 N N . ALA A 1 96 ? 8.817 1.775 9.895 1.00 85.50 96 ALA A N 1
ATOM 770 C CA . ALA A 1 96 ? 7.753 2.202 10.794 1.00 85.50 96 ALA A CA 1
ATOM 771 C C . ALA A 1 96 ? 7.888 3.686 11.183 1.00 85.50 96 ALA A C 1
ATOM 773 O O . ALA A 1 96 ? 6.884 4.395 11.230 1.00 85.50 96 ALA A O 1
ATOM 774 N N . GLN A 1 97 ? 9.116 4.170 11.402 1.00 82.62 97 GLN A N 1
ATOM 775 C CA . GLN A 1 97 ? 9.396 5.582 11.679 1.00 82.62 97 GLN A CA 1
ATOM 776 C C . GLN A 1 97 ? 9.074 6.489 10.482 1.00 82.62 97 GLN A C 1
ATOM 778 O O . GLN A 1 97 ? 8.426 7.518 10.674 1.00 82.62 97 GLN A O 1
ATOM 783 N N . LEU A 1 98 ? 9.455 6.098 9.258 1.00 80.12 98 LEU A N 1
ATOM 784 C CA . LEU A 1 98 ? 9.119 6.848 8.039 1.00 80.12 98 LEU A CA 1
ATOM 785 C C . LEU A 1 98 ? 7.606 6.939 7.833 1.00 80.12 98 LEU A C 1
ATOM 787 O O . LEU A 1 98 ? 7.074 8.024 7.603 1.00 80.12 98 LEU A O 1
ATOM 791 N N . VAL A 1 99 ? 6.901 5.815 7.974 1.00 79.44 99 VAL A N 1
ATOM 792 C CA . VAL A 1 99 ? 5.438 5.765 7.855 1.00 79.44 99 VAL A CA 1
ATOM 793 C C . VAL A 1 99 ? 4.780 6.648 8.917 1.00 79.44 99 VAL A C 1
ATOM 795 O O . VAL A 1 99 ? 3.906 7.451 8.590 1.00 79.44 99 VAL A O 1
ATOM 798 N N . ALA A 1 100 ? 5.235 6.579 10.170 1.00 77.31 100 ALA A N 1
ATOM 799 C CA . ALA A 1 100 ? 4.712 7.412 11.250 1.00 77.31 100 ALA A CA 1
ATOM 800 C C . ALA A 1 100 ? 4.948 8.915 11.011 1.00 77.31 100 ALA A C 1
ATOM 802 O O . ALA A 1 100 ? 4.055 9.722 11.267 1.00 77.31 100 ALA A O 1
ATOM 803 N N . ALA A 1 101 ? 6.122 9.301 10.505 1.00 74.62 101 ALA A N 1
ATOM 804 C CA . ALA A 1 101 ? 6.412 10.686 10.135 1.00 74.62 101 ALA A CA 1
ATOM 805 C C . ALA A 1 101 ? 5.512 11.158 8.981 1.00 74.62 101 ALA A C 1
ATOM 807 O O . ALA A 1 101 ? 4.906 12.223 9.064 1.00 74.62 101 ALA A O 1
ATOM 808 N N . SER A 1 102 ? 5.349 10.322 7.956 1.00 73.19 102 SER A N 1
ATOM 809 C CA . SER A 1 102 ? 4.532 10.610 6.775 1.00 73.19 102 SER A CA 1
ATOM 810 C C . SER A 1 102 ? 3.051 10.834 7.114 1.00 73.19 102 SER A C 1
ATOM 812 O O . SER A 1 102 ? 2.433 11.795 6.661 1.00 73.19 102 SER A O 1
ATOM 814 N N . LEU A 1 103 ? 2.491 10.009 8.005 1.00 69.50 103 LEU A N 1
ATOM 815 C CA . LEU A 1 103 ? 1.107 10.131 8.462 1.00 69.50 103 LEU A CA 1
ATOM 816 C C . LEU A 1 103 ? 0.896 11.341 9.374 1.00 69.50 103 LEU A C 1
ATOM 818 O O . LEU A 1 103 ? -0.164 11.954 9.314 1.00 69.50 103 LEU A O 1
ATOM 822 N N . ARG A 1 104 ? 1.891 11.715 10.192 1.00 67.69 104 ARG A N 1
ATOM 823 C CA . ARG A 1 104 ? 1.843 12.961 10.976 1.00 67.69 104 ARG A CA 1
ATOM 824 C C . ARG A 1 104 ? 1.758 14.182 10.069 1.00 67.69 104 ARG A C 1
ATOM 826 O O . ARG A 1 104 ? 0.943 15.055 10.332 1.00 67.69 104 ARG A O 1
ATOM 833 N N . LEU A 1 105 ? 2.548 14.216 8.996 1.00 66.38 105 LEU A N 1
ATOM 834 C CA . LEU A 1 105 ? 2.504 15.299 8.012 1.00 66.38 105 LEU A CA 1
ATOM 835 C C . LEU A 1 105 ? 1.189 15.296 7.224 1.00 66.38 105 LEU A C 1
ATOM 837 O O . LEU A 1 105 ? 0.607 16.355 7.007 1.00 66.38 105 LEU A O 1
ATOM 841 N N . TYR A 1 106 ? 0.671 14.118 6.862 1.00 62.22 106 TYR A N 1
ATOM 842 C CA . TYR A 1 106 ? -0.635 13.997 6.212 1.00 62.22 106 TYR A CA 1
ATOM 843 C C . TYR A 1 106 ? -1.779 14.480 7.117 1.00 62.22 106 TYR A C 1
ATOM 845 O O . TYR A 1 106 ? -2.627 15.253 6.674 1.00 62.22 106 TYR A O 1
ATOM 853 N N . ALA A 1 107 ? -1.780 14.081 8.392 1.00 63.31 107 ALA A N 1
ATOM 854 C CA . ALA A 1 107 ? -2.744 14.550 9.383 1.00 63.31 107 ALA A CA 1
ATOM 855 C C . ALA A 1 107 ? -2.628 16.065 9.600 1.00 63.31 107 ALA A C 1
ATOM 857 O O . ALA A 1 107 ? -3.640 16.751 9.576 1.00 63.31 107 ALA A O 1
ATOM 858 N N . PHE A 1 108 ? -1.411 16.597 9.724 1.00 56.41 108 PHE A N 1
ATOM 859 C CA . PHE A 1 108 ? -1.163 18.027 9.918 1.00 56.41 108 PHE A CA 1
ATOM 860 C C . PHE A 1 108 ? -1.576 18.886 8.708 1.00 56.41 108 PHE A C 1
ATOM 862 O O . PHE A 1 108 ? -2.089 19.984 8.886 1.00 56.41 108 PHE A O 1
ATOM 869 N N . ASN A 1 109 ? -1.408 18.385 7.479 1.00 56.84 109 ASN A N 1
ATOM 870 C CA . ASN A 1 109 ? -1.713 19.143 6.259 1.00 56.84 109 ASN A CA 1
ATOM 871 C C . ASN A 1 109 ? -3.171 19.012 5.776 1.00 56.84 109 ASN A C 1
ATOM 873 O O . ASN A 1 109 ? -3.648 19.882 5.050 1.00 56.84 109 ASN A O 1
ATOM 877 N N . LYS A 1 110 ? -3.890 17.936 6.128 1.00 53.72 110 LYS A N 1
ATOM 878 C CA . LYS A 1 110 ? -5.311 17.736 5.757 1.00 53.72 110 LYS A CA 1
ATOM 879 C C . LYS A 1 110 ? -6.293 18.112 6.869 1.00 53.72 110 LYS A C 1
ATOM 881 O O . LYS A 1 110 ? -7.485 18.228 6.591 1.00 53.72 110 LYS A O 1
ATOM 886 N N . TRP A 1 111 ? -5.811 18.315 8.093 1.00 37.41 111 TRP A N 1
ATOM 887 C CA . TRP A 1 111 ? -6.592 18.806 9.221 1.00 37.41 111 TRP A CA 1
ATOM 888 C C . TRP A 1 111 ? -6.038 20.171 9.645 1.00 37.41 111 TRP A C 1
ATOM 890 O O . TRP A 1 111 ? -5.002 20.207 10.313 1.00 37.41 111 TRP A O 1
ATOM 900 N N . PRO A 1 112 ? -6.668 21.305 9.274 1.00 37.22 112 PRO A N 1
ATOM 901 C CA . PRO A 1 112 ? -6.273 22.570 9.870 1.00 37.22 112 PRO A CA 1
ATOM 902 C C . PRO A 1 112 ? -6.446 22.440 11.390 1.00 37.22 112 PRO A C 1
ATOM 904 O O . PRO A 1 112 ? -7.479 21.925 11.835 1.00 37.22 112 PRO A O 1
ATOM 907 N N . PRO A 1 113 ? -5.466 22.864 12.208 1.00 39.81 113 PRO A N 1
ATOM 908 C CA . PRO A 1 113 ? -5.683 22.941 13.639 1.00 39.81 113 PRO A CA 1
ATOM 909 C C . PRO A 1 113 ? -6.896 23.844 13.852 1.00 39.81 113 PRO A C 1
ATOM 911 O O . PRO A 1 113 ? -6.885 25.008 13.451 1.00 39.81 113 PRO A O 1
ATOM 914 N N . ILE A 1 114 ? -7.963 23.291 14.435 1.00 49.19 114 ILE A N 1
ATOM 915 C CA . ILE A 1 114 ? -9.044 24.096 14.999 1.00 49.19 114 ILE A CA 1
ATOM 916 C C . ILE A 1 114 ? -8.337 25.055 15.947 1.00 49.19 114 ILE A C 1
ATOM 918 O O . ILE A 1 114 ? -7.692 24.619 16.901 1.00 49.19 114 ILE A O 1
ATOM 922 N N . SER A 1 115 ? -8.342 26.331 15.572 1.00 39.94 115 SER A N 1
ATOM 923 C CA . SER A 1 115 ? -7.539 27.375 16.181 1.00 39.94 115 SER A CA 1
ATOM 924 C C . SER A 1 115 ? -7.675 27.313 17.698 1.00 39.94 115 SER A C 1
ATOM 926 O O . SER A 1 115 ? -8.782 27.337 18.236 1.00 39.94 115 SER A O 1
ATOM 928 N N . THR A 1 116 ? -6.544 27.217 18.390 1.00 40.69 116 THR A N 1
ATOM 929 C CA . THR A 1 116 ? -6.480 27.498 19.823 1.00 40.69 116 THR A CA 1
ATOM 930 C C . THR A 1 116 ? -7.047 28.897 20.080 1.00 40.69 116 THR A C 1
ATOM 932 O O . THR A 1 116 ? -6.828 29.784 19.249 1.00 40.69 116 THR A O 1
ATOM 935 N N . PRO A 1 117 ? -7.753 29.128 21.199 1.00 41.03 117 PRO A N 1
ATOM 936 C CA . PRO A 1 117 ? -8.295 30.439 21.521 1.00 41.03 117 PRO A CA 1
ATOM 937 C C . PRO A 1 117 ? -7.136 31.430 21.663 1.00 41.03 117 PRO A C 1
ATOM 939 O O . PRO A 1 117 ? -6.272 31.268 22.522 1.00 41.03 117 PRO A O 1
ATOM 942 N N . THR A 1 118 ? -7.094 32.425 20.778 1.00 41.78 118 THR A N 1
ATOM 943 C CA . THR A 1 118 ? -6.145 33.535 20.836 1.00 41.78 118 THR A CA 1
ATOM 944 C C . THR A 1 118 ? -6.256 34.211 22.198 1.00 41.78 118 THR A C 1
ATOM 946 O O . THR A 1 118 ? -7.312 34.727 22.560 1.00 41.78 118 THR A O 1
ATOM 949 N N . THR A 1 119 ? -5.156 34.184 22.948 1.00 37.62 119 THR A N 1
ATOM 950 C CA . THR A 1 119 ? -4.934 34.950 24.173 1.00 37.62 119 THR A CA 1
ATOM 951 C C . THR A 1 119 ? -5.385 36.398 23.981 1.00 37.62 119 THR A C 1
ATOM 953 O O . THR A 1 119 ? -4.911 37.099 23.089 1.00 37.62 119 THR A O 1
ATOM 956 N N . VAL A 1 120 ? -6.325 36.817 24.824 1.00 38.91 120 VAL A N 1
ATOM 957 C CA . VAL A 1 120 ? -6.929 38.151 24.858 1.00 38.91 120 VAL A CA 1
ATOM 958 C C . VAL A 1 120 ? -5.853 39.209 25.132 1.00 38.91 120 VAL A C 1
ATOM 960 O O . VAL A 1 120 ? -5.213 39.180 26.182 1.00 38.91 120 VAL A O 1
ATOM 963 N N . LEU A 1 121 ? -5.680 40.159 24.209 1.00 39.84 121 LEU A N 1
ATOM 964 C CA . LEU A 1 121 ? -5.088 41.473 24.489 1.00 39.84 121 LEU A CA 1
ATOM 965 C C . LEU A 1 121 ? -6.214 42.451 24.895 1.00 39.84 121 LEU A C 1
ATOM 967 O O . LEU A 1 121 ? -7.323 42.323 24.368 1.00 39.84 121 LEU A O 1
ATOM 971 N N . PRO A 1 122 ? -5.990 43.407 25.819 1.00 39.34 122 PRO A N 1
ATOM 972 C CA . PRO A 1 122 ? -7.074 44.208 26.386 1.00 39.34 122 PRO A CA 1
ATOM 973 C C . PRO A 1 122 ? -7.604 45.287 25.425 1.00 39.34 122 PRO A C 1
ATOM 975 O O . PRO A 1 122 ? -6.873 46.177 25.006 1.00 39.34 122 PRO A O 1
ATOM 978 N N . LEU A 1 123 ? -8.901 45.159 25.132 1.00 42.84 123 LEU A N 1
ATOM 979 C CA . LEU A 1 123 ? -9.954 46.152 24.862 1.00 42.84 123 LEU A CA 1
ATOM 980 C C . LEU A 1 123 ? -9.566 47.581 24.419 1.00 42.84 123 LEU A C 1
ATOM 982 O O . LEU A 1 123 ? -9.122 48.400 25.221 1.00 42.84 123 LEU A O 1
ATOM 986 N N . THR A 1 124 ? -10.013 47.938 23.213 1.00 34.34 124 THR A N 1
ATOM 987 C CA . THR A 1 124 ? -10.591 49.260 22.906 1.00 34.34 124 THR A CA 1
ATOM 988 C C . THR A 1 124 ? -12.034 49.078 22.396 1.00 34.34 124 THR A C 1
ATOM 990 O O . THR A 1 124 ? -12.299 48.084 21.714 1.00 34.34 124 THR A O 1
ATOM 993 N N . PRO A 1 125 ? -13.010 49.938 22.765 1.00 47.44 125 PRO A N 1
ATOM 994 C CA . PRO A 1 125 ? -14.430 49.594 22.657 1.00 47.44 125 PRO A CA 1
ATOM 995 C C . PRO A 1 125 ? -15.112 50.073 21.366 1.00 47.44 125 PRO A C 1
ATOM 997 O O . PRO A 1 125 ? -14.897 51.201 20.936 1.00 47.44 125 PRO A O 1
ATOM 1000 N N . GLN A 1 126 ? -16.071 49.243 20.934 1.00 39.72 126 GLN A N 1
ATOM 1001 C CA . GLN A 1 126 ? -17.325 49.554 20.224 1.00 39.72 126 GLN A CA 1
ATOM 1002 C C . GLN A 1 126 ? -17.278 49.801 18.706 1.00 39.72 126 GLN A C 1
ATOM 1004 O O . GLN A 1 126 ? -16.971 50.894 18.256 1.00 39.72 126 GLN A O 1
ATOM 1009 N N . GLU A 1 127 ? -17.779 48.818 17.948 1.00 30.19 127 GLU A N 1
ATOM 1010 C CA . GLU A 1 127 ? -18.804 49.057 16.922 1.00 30.19 127 GLU A CA 1
ATOM 1011 C C . GLU A 1 127 ? -19.646 47.783 16.689 1.00 30.19 127 GLU A C 1
ATOM 1013 O O . GLU A 1 127 ? -19.274 46.681 17.090 1.00 30.19 127 GLU A O 1
ATOM 1018 N N . SER A 1 128 ? -20.849 47.987 16.168 1.00 34.94 128 SER A N 1
ATOM 1019 C CA . SER A 1 128 ? -22.094 47.237 16.363 1.00 34.94 128 SER A CA 1
ATOM 1020 C C . SER A 1 128 ? -22.158 45.791 15.843 1.00 34.94 128 SER A C 1
ATOM 1022 O O . SER A 1 128 ? -21.712 45.447 14.752 1.00 34.94 128 SER A O 1
ATOM 1024 N N . VAL A 1 129 ? -22.833 44.951 16.636 1.00 36.44 129 VAL A N 1
ATOM 1025 C CA . VAL A 1 129 ? -23.251 43.579 16.312 1.00 36.44 129 VAL A CA 1
ATOM 1026 C C . VAL A 1 129 ? -24.333 43.603 15.226 1.00 36.44 129 VAL A C 1
ATOM 1028 O O . VAL A 1 129 ? -25.421 44.132 15.445 1.00 36.44 129 VAL A O 1
ATOM 1031 N N . VAL A 1 130 ? -24.048 42.987 14.077 1.00 45.47 130 VAL A N 1
ATOM 1032 C CA . VAL A 1 130 ? -25.053 42.531 13.104 1.00 45.47 130 VAL A CA 1
ATOM 1033 C C . VAL A 1 130 ? -25.039 41.005 13.132 1.00 45.47 130 VAL A C 1
ATOM 1035 O O . VAL A 1 130 ? -24.022 40.391 12.806 1.00 45.47 130 VAL A O 1
ATOM 1038 N N . ASP A 1 131 ? -26.149 40.395 13.546 1.00 36.91 131 ASP A N 1
ATOM 1039 C CA . ASP A 1 131 ? -26.300 38.938 13.575 1.00 36.91 131 ASP A CA 1
ATOM 1040 C C . ASP A 1 131 ? -26.284 38.350 12.148 1.00 36.91 131 ASP A C 1
ATOM 1042 O O . ASP A 1 131 ? -27.084 38.765 11.303 1.00 36.91 131 ASP A O 1
ATOM 1046 N N . PRO A 1 132 ? -25.417 37.363 11.843 1.00 45.03 132 PRO A N 1
ATOM 1047 C CA . PRO A 1 132 ? -25.478 36.631 10.585 1.00 45.03 132 PRO A CA 1
ATOM 1048 C C . PRO A 1 132 ? -26.545 35.522 10.652 1.00 45.03 132 PRO A C 1
ATOM 1050 O O . PRO A 1 132 ? -26.698 34.873 11.692 1.00 45.03 132 PRO A O 1
ATOM 1053 N N . PRO A 1 133 ? -27.267 35.247 9.549 1.00 42.94 133 PRO A N 1
ATOM 1054 C CA . PRO A 1 133 ? -2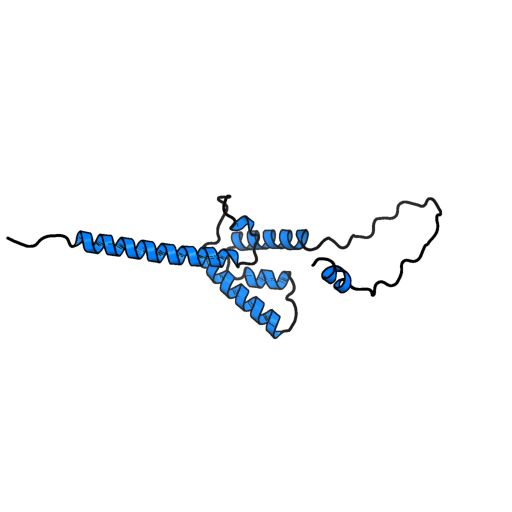8.365 34.298 9.570 1.00 42.94 133 PRO A CA 1
ATOM 1055 C C . PRO A 1 133 ? -27.878 32.847 9.674 1.00 42.94 133 PRO A C 1
ATOM 1057 O O . PRO A 1 133 ? -26.769 32.477 9.284 1.00 42.94 133 PRO A O 1
ATOM 1060 N N . ASP A 1 134 ? -28.788 32.050 10.222 1.00 46.75 134 ASP A N 1
ATOM 1061 C CA . ASP A 1 134 ? -28.734 30.642 10.595 1.00 46.75 134 ASP A CA 1
ATOM 1062 C C . ASP A 1 134 ? -27.787 29.747 9.761 1.00 46.75 134 ASP A C 1
ATOM 1064 O O . ASP A 1 134 ? -27.941 29.544 8.553 1.00 46.75 134 ASP A O 1
ATOM 1068 N N . ARG A 1 135 ? -26.822 29.121 10.452 1.00 53.53 135 ARG A N 1
ATOM 1069 C CA . ARG A 1 135 ? -25.813 28.177 9.925 1.00 53.53 135 ARG A CA 1
ATOM 1070 C C . ARG A 1 135 ? -26.397 26.800 9.566 1.00 53.53 135 ARG A C 1
ATOM 1072 O O . ARG A 1 135 ? -25.731 25.775 9.702 1.00 53.53 135 ARG A O 1
ATOM 1079 N N . ARG A 1 136 ? -27.635 26.754 9.077 1.00 43.44 136 ARG A N 1
ATOM 1080 C CA . ARG A 1 136 ? -28.291 25.534 8.581 1.00 43.44 136 ARG A CA 1
ATOM 1081 C C . ARG A 1 136 ? -28.616 25.576 7.086 1.00 43.44 136 ARG A C 1
ATOM 1083 O O . ARG A 1 136 ? -29.459 24.821 6.623 1.00 43.44 136 ARG A O 1
ATOM 1090 N N . GLN A 1 137 ? -27.897 26.387 6.308 1.00 44.28 137 GLN A N 1
ATOM 1091 C CA . GLN A 1 137 ? -27.978 26.421 4.837 1.00 44.28 137 GLN A CA 1
ATOM 1092 C C . GLN A 1 137 ? -26.627 26.023 4.201 1.00 44.28 137 GLN A C 1
ATOM 1094 O O . GLN A 1 137 ? -25.881 26.810 3.628 1.00 44.28 137 GLN A O 1
ATOM 1099 N N . THR A 1 138 ? -26.295 24.752 4.433 1.00 53.72 138 THR A N 1
ATOM 1100 C CA . THR A 1 138 ? -25.853 23.730 3.465 1.00 53.72 138 THR A CA 1
ATOM 1101 C C . THR A 1 138 ? -24.726 24.002 2.448 1.00 53.72 138 THR A C 1
ATOM 1103 O O . THR A 1 138 ? -24.910 24.618 1.400 1.00 53.72 138 THR A O 1
ATOM 1106 N N . TRP A 1 139 ? -23.617 23.268 2.641 1.00 43.31 139 TRP A N 1
ATOM 1107 C CA . TRP A 1 139 ? -22.580 22.937 1.637 1.00 43.31 139 TRP A CA 1
ATOM 1108 C C . TRP A 1 139 ? -23.163 22.354 0.328 1.00 43.31 139 TRP A C 1
ATOM 1110 O O . TRP A 1 139 ? -22.582 22.503 -0.745 1.00 43.31 139 TRP A O 1
ATOM 1120 N N . VAL A 1 140 ? -24.355 21.751 0.410 1.00 49.53 140 VAL A N 1
ATOM 1121 C CA . VAL A 1 140 ? -25.119 21.195 -0.721 1.00 49.53 140 VAL A CA 1
ATOM 1122 C C . VAL A 1 140 ? -25.488 22.270 -1.754 1.00 49.53 140 VAL A C 1
ATOM 1124 O O . VAL A 1 140 ? -25.436 22.006 -2.953 1.00 49.53 140 VAL A O 1
ATOM 1127 N N . SER A 1 141 ? -25.771 23.503 -1.320 1.00 45.09 141 SER A N 1
ATOM 1128 C CA . SER A 1 141 ? -26.115 24.618 -2.218 1.00 45.09 141 SER A CA 1
ATOM 1129 C C . SER A 1 141 ? -24.899 25.127 -2.997 1.00 45.09 141 SER A C 1
ATOM 1131 O O . SER A 1 141 ? -25.028 25.561 -4.138 1.00 45.09 141 SER A O 1
ATOM 1133 N N . ARG A 1 142 ? -23.702 25.013 -2.404 1.00 51.12 142 ARG A N 1
ATOM 1134 C CA . ARG A 1 142 ? -22.430 25.405 -3.029 1.00 51.12 142 ARG A CA 1
ATOM 1135 C C . ARG A 1 142 ? -21.945 24.412 -4.085 1.00 51.12 142 ARG A C 1
ATOM 1137 O O . ARG A 1 142 ? -21.323 24.832 -5.051 1.00 51.12 142 ARG A O 1
ATOM 1144 N N . TRP A 1 143 ? -22.247 23.121 -3.942 1.00 48.03 143 TRP A N 1
ATOM 1145 C CA . TRP A 1 143 ? -21.836 22.109 -4.926 1.00 48.03 143 TRP A CA 1
ATOM 1146 C C . TRP A 1 143 ? -22.644 22.198 -6.233 1.00 48.03 143 TRP A C 1
ATOM 1148 O O . TRP A 1 143 ? -22.105 21.980 -7.312 1.00 48.03 143 TRP A O 1
ATOM 1158 N N . ARG A 1 144 ? -23.921 22.599 -6.154 1.00 47.34 144 ARG A N 1
ATOM 1159 C CA . ARG A 1 144 ? -24.840 22.672 -7.306 1.00 47.34 144 ARG A CA 1
ATOM 1160 C C . ARG A 1 144 ? -24.618 23.875 -8.233 1.00 47.34 144 ARG A C 1
ATOM 1162 O O . ARG A 1 144 ? -25.152 23.870 -9.332 1.00 47.34 144 ARG A O 1
ATOM 1169 N N . GLN A 1 145 ? -23.874 24.887 -7.785 1.00 46.84 145 GLN A N 1
ATOM 1170 C CA . GLN A 1 145 ? -23.516 26.078 -8.574 1.00 46.84 145 GLN A CA 1
ATOM 1171 C C . GLN A 1 145 ? -22.114 25.984 -9.203 1.00 46.84 145 GLN A C 1
ATOM 1173 O O . GLN A 1 145 ? -21.691 26.909 -9.886 1.00 46.84 145 GLN A O 1
ATOM 1178 N N . SER A 1 146 ? -21.376 24.899 -8.939 1.00 50.19 146 SER A N 1
ATOM 1179 C CA . SER A 1 146 ? -20.022 24.666 -9.466 1.00 50.19 146 SER A CA 1
ATOM 1180 C C . SER A 1 146 ? -19.992 23.685 -10.652 1.00 50.19 146 SER A C 1
ATOM 1182 O O . SER A 1 146 ? -18.909 23.248 -11.048 1.00 50.19 146 SER A O 1
ATOM 1184 N N . LEU A 1 147 ? -21.164 23.334 -11.187 1.00 44.00 147 LEU A N 1
ATOM 1185 C CA . LEU A 1 147 ? -21.364 22.705 -12.497 1.00 44.00 147 LEU A CA 1
ATOM 1186 C C . LEU A 1 147 ? -21.996 23.739 -13.427 1.00 44.00 147 LEU A C 1
ATOM 1188 O O . LEU A 1 147 ? -21.639 23.723 -14.622 1.00 44.00 147 LEU A O 1
#

InterPro domains:
  IPR011598 Myc-type, basic helix-loop-helix (bHLH) domain [PF00010] (10-69)
  IPR011598 Myc-type, basic helix-loop-helix (bHLH) domain [PS50888] (9-68)
  IPR011598 Myc-type, basic helix-loop-helix (bHLH) domain [SM00353] (15-74)
  IPR036638 Helix-loop-helix DNA-binding domain superfamily [G3DSA:4.10.280.10] (9-74)
  IPR036638 Helix-loop-helix DNA-binding domain superfamily [SSF47459] (7-77)
  IPR050359 Basic helix-loop-helix transcription factors [PTHR19290] (7-104)

Secondary structure (DSSP, 8-state):
------HHHHHHHHHHHHHHHHHHHHHHHHHHHHTSSS-GGGTSTT----PPPHHHHHHHHHHHHHHHHHHHHTTSPPPHHHHHHHHTTTS-HHHHHHHHHHHHHHHHHHS--------PPP--------PPP-TTS-HHHHHTT--